Protein AF-A0A7Y8SUP9-F1 (afdb_monomer_lite)

pLDDT: mean 86.5, std 7.79, range [47.94, 93.94]

Sequence (141 aa):
MPFLSRLILLTSAVLCGGFFALSGAGVSWALEPDQYSTATVVFWVFAGGVLGMPFWLPAVFPSRYVAGLELCRRICAGLLLLPTWLFGSIVVHNFGRIVSGGSASPVALVQGSVLTACCLVSLFVLLLPELRRYAPRKTKP

Foldseek 3Di:
DDLVLLVLLVVLLCLQLVVQLVVQLVVCCVPPVVPNDPVSSVVSSVVSNVLSCLRNVLSPDDVVDVPVSLVSLVVSLVSLVVQLVVLVCQQVVQVVCVVVVHDHDPVSNVSSVVSNVSSVVNSCSSCVVVVVVPPPPPPDD

Radius of gyration: 18.28 Å; chains: 1; bounding box: 48×20×72 Å

Secondary structure (DSSP, 8-state):
--HHHHHHHHHHHHHHHHHHHHHHHHHHHHH-GGG--HHHHHHHHHHHHHHTHHHHHHHHS-TT-HHHHHHHHHHHHHHHHHHHHHHHHHHHHHHHHHHTT----HHHHHHHHHHHHHHHHHHHHHHHHHHHHHS------

Structure (mmCIF, N/CA/C/O backbone):
data_AF-A0A7Y8SUP9-F1
#
_entry.id   AF-A0A7Y8SUP9-F1
#
loop_
_atom_site.group_PDB
_atom_site.id
_atom_site.type_symbol
_atom_site.label_atom_id
_atom_site.label_alt_id
_atom_site.label_comp_id
_atom_site.label_asym_id
_atom_site.label_entity_id
_atom_site.label_seq_id
_atom_site.pdbx_PDB_ins_code
_atom_site.Cartn_x
_atom_site.Cartn_y
_atom_site.Cartn_z
_atom_site.occupancy
_atom_site.B_iso_or_equiv
_atom_site.auth_seq_id
_atom_site.auth_comp_id
_atom_site.auth_asym_id
_atom_site.auth_atom_id
_atom_site.pdbx_PDB_model_num
ATOM 1 N N . MET A 1 1 ? -12.114 1.816 17.216 1.00 76.25 1 MET A N 1
ATOM 2 C CA . MET A 1 1 ? -10.797 2.158 16.630 1.00 76.25 1 MET A CA 1
ATOM 3 C C . MET A 1 1 ? -10.630 3.666 16.751 1.00 76.25 1 MET A C 1
ATOM 5 O O . MET A 1 1 ? -11.605 4.347 16.450 1.00 76.25 1 MET A O 1
ATOM 9 N N . PRO A 1 2 ? -9.496 4.190 17.244 1.00 82.75 2 PRO A N 1
ATOM 10 C CA . PRO A 1 2 ? -9.316 5.634 17.392 1.00 82.75 2 PRO A CA 1
ATOM 11 C C . PRO A 1 2 ? -9.281 6.326 16.021 1.00 82.75 2 PRO A C 1
ATOM 13 O O . PRO A 1 2 ? -8.867 5.719 15.030 1.00 82.75 2 PRO A O 1
ATOM 16 N N . PHE A 1 3 ? -9.707 7.592 15.972 1.00 86.94 3 PHE A N 1
ATOM 17 C CA . PHE A 1 3 ? -9.789 8.387 14.738 1.00 86.94 3 PHE A CA 1
ATOM 18 C C . PHE A 1 3 ? -8.452 8.438 13.986 1.00 86.94 3 PHE A C 1
ATOM 20 O O . PHE A 1 3 ? -8.415 8.223 12.778 1.00 86.94 3 PHE A O 1
ATOM 27 N N . LEU A 1 4 ? -7.344 8.589 14.717 1.00 87.62 4 LEU A N 1
ATOM 28 C CA . LEU A 1 4 ? -5.997 8.613 14.147 1.00 87.62 4 LEU A CA 1
ATOM 29 C C . LEU A 1 4 ? -5.654 7.33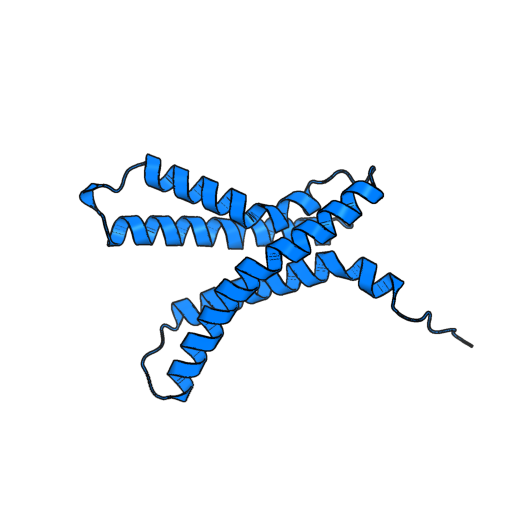4 13.363 1.00 87.62 4 LEU A C 1
ATOM 31 O O . LEU A 1 4 ? -5.114 7.416 12.267 1.00 87.62 4 LEU A O 1
ATOM 35 N N . SER A 1 5 ? -6.012 6.149 13.873 1.00 85.81 5 SER A N 1
ATOM 36 C CA . SER A 1 5 ? -5.775 4.887 13.153 1.00 85.81 5 SER A CA 1
ATOM 37 C C . SER A 1 5 ? -6.577 4.806 11.858 1.00 85.81 5 SER A C 1
ATOM 39 O O . SER A 1 5 ? -6.078 4.279 10.871 1.00 85.81 5 SER A O 1
ATOM 41 N N . ARG A 1 6 ? -7.805 5.337 11.850 1.00 87.81 6 ARG A N 1
ATOM 42 C CA . ARG A 1 6 ? -8.631 5.397 10.638 1.00 87.81 6 ARG A CA 1
ATOM 43 C C . ARG A 1 6 ? -8.017 6.333 9.608 1.00 87.81 6 ARG A C 1
ATOM 45 O O . ARG A 1 6 ? -7.924 5.955 8.449 1.00 87.81 6 ARG A O 1
ATOM 52 N N . LEU A 1 7 ? -7.555 7.504 10.046 1.00 90.94 7 LEU A N 1
ATOM 53 C CA . LEU A 1 7 ? -6.880 8.469 9.184 1.00 90.94 7 LEU A CA 1
ATOM 54 C C . LEU A 1 7 ? -5.628 7.854 8.544 1.00 90.94 7 LEU A C 1
ATOM 56 O O . LEU A 1 7 ? -5.496 7.883 7.329 1.00 90.94 7 LEU A O 1
ATOM 60 N N . ILE A 1 8 ? -4.757 7.225 9.343 1.00 90.12 8 ILE A N 1
ATOM 61 C CA . ILE A 1 8 ? -3.532 6.572 8.849 1.00 90.12 8 ILE A CA 1
ATOM 62 C C . ILE A 1 8 ? -3.860 5.509 7.797 1.00 90.12 8 ILE A C 1
ATOM 64 O O . ILE A 1 8 ? -3.224 5.469 6.745 1.00 90.12 8 ILE A O 1
ATOM 68 N N . LEU A 1 9 ? -4.859 4.665 8.065 1.00 89.12 9 LEU A N 1
ATOM 69 C CA . LEU A 1 9 ? -5.278 3.610 7.146 1.00 89.12 9 LEU A CA 1
ATOM 70 C C . LEU A 1 9 ? -5.870 4.172 5.847 1.00 89.12 9 LEU A C 1
ATOM 72 O O . LEU A 1 9 ? -5.525 3.692 4.775 1.00 89.12 9 LEU A O 1
ATOM 76 N N . LEU A 1 10 ? -6.706 5.211 5.917 1.00 91.19 10 LEU A N 1
ATOM 77 C CA . LEU A 1 10 ? -7.284 5.852 4.731 1.00 91.19 10 LEU A CA 1
ATOM 78 C C . LEU A 1 10 ? -6.219 6.550 3.883 1.00 91.19 10 LEU A C 1
ATOM 80 O O . LEU A 1 10 ? -6.187 6.357 2.671 1.00 91.19 10 LEU A O 1
ATOM 84 N N . THR A 1 11 ? -5.307 7.298 4.505 1.00 90.81 11 THR A N 1
ATOM 85 C CA . THR A 1 11 ? -4.185 7.923 3.794 1.00 90.81 11 THR A CA 1
ATOM 86 C C . THR A 1 11 ? -3.300 6.864 3.142 1.00 90.81 11 THR A C 1
ATOM 88 O O . THR A 1 11 ? -2.937 6.999 1.977 1.00 90.81 11 THR A O 1
ATOM 91 N N . SER A 1 12 ? -3.011 5.767 3.850 1.00 89.31 12 SER A N 1
ATOM 92 C CA . SER A 1 12 ? -2.235 4.649 3.297 1.00 89.31 12 SER A CA 1
ATOM 93 C C . SER A 1 12 ? -2.963 3.967 2.135 1.00 89.31 12 SER A C 1
ATOM 95 O O . SER A 1 12 ? -2.320 3.617 1.150 1.00 89.31 12 SER A O 1
ATOM 97 N N . ALA A 1 13 ? -4.293 3.838 2.201 1.00 90.31 13 ALA A N 1
ATOM 98 C CA . ALA A 1 13 ? -5.111 3.296 1.118 1.00 90.31 13 ALA A CA 1
ATOM 99 C C . ALA A 1 13 ? -5.010 4.149 -0.152 1.00 90.31 13 ALA A C 1
ATOM 101 O O . ALA A 1 13 ? -4.800 3.611 -1.237 1.00 90.31 13 ALA A O 1
ATOM 102 N N . VAL A 1 14 ? -5.128 5.474 -0.011 1.00 91.44 14 VAL A N 1
ATOM 103 C CA . VAL A 1 14 ? -5.036 6.418 -1.134 1.00 91.44 14 VAL A CA 1
ATOM 104 C C . VAL A 1 14 ? -3.636 6.407 -1.734 1.00 91.44 14 VAL A C 1
ATOM 106 O O . VAL A 1 14 ? -3.502 6.322 -2.950 1.00 91.44 14 VAL A O 1
ATOM 109 N N . LEU A 1 15 ? -2.594 6.443 -0.900 1.00 89.50 15 LEU A N 1
ATOM 110 C CA . LEU A 1 15 ? -1.211 6.404 -1.373 1.00 89.50 15 LEU A CA 1
ATOM 111 C C . LEU A 1 15 ? -0.911 5.097 -2.107 1.00 89.50 15 LEU A C 1
ATOM 113 O O . LEU A 1 15 ? -0.382 5.123 -3.211 1.00 89.50 15 LEU A O 1
ATOM 117 N N . CYS A 1 16 ? -1.275 3.957 -1.523 1.00 88.31 16 CYS A N 1
ATOM 118 C CA . CYS A 1 16 ? -0.939 2.649 -2.069 1.00 88.31 16 CYS A CA 1
ATOM 119 C C . CYS A 1 16 ? -1.780 2.304 -3.309 1.00 88.31 16 CYS A C 1
ATOM 121 O O . CYS A 1 16 ? -1.233 1.945 -4.351 1.00 88.31 16 CYS A O 1
ATOM 123 N N . GLY A 1 17 ? -3.101 2.481 -3.225 1.00 89.12 17 GLY A N 1
ATOM 124 C CA . GLY A 1 17 ? -4.018 2.231 -4.336 1.00 89.12 17 GLY A CA 1
ATOM 125 C C . GLY A 1 17 ? -3.857 3.240 -5.472 1.00 89.12 17 GLY A C 1
ATOM 126 O O . GLY A 1 17 ? -3.816 2.850 -6.636 1.00 89.12 17 GLY A O 1
ATOM 127 N N . GLY A 1 18 ? -3.701 4.526 -5.146 1.00 89.38 18 GLY A N 1
ATOM 128 C CA . GLY A 1 18 ? -3.476 5.583 -6.130 1.00 89.38 18 GLY A CA 1
ATOM 129 C C . GLY A 1 18 ? -2.144 5.425 -6.854 1.00 89.38 18 GLY A C 1
ATOM 130 O O . GLY A 1 18 ? -2.099 5.542 -8.075 1.00 89.38 18 GLY A O 1
ATOM 131 N N . PHE A 1 19 ? -1.074 5.082 -6.131 1.00 89.19 19 PHE A N 1
ATOM 132 C CA . PHE A 1 19 ? 0.212 4.788 -6.755 1.00 89.19 19 PHE A CA 1
ATOM 133 C C . PHE A 1 19 ? 0.117 3.598 -7.709 1.00 89.19 19 PHE A C 1
ATOM 135 O O . PHE A 1 19 ? 0.532 3.708 -8.857 1.00 89.19 19 PHE A O 1
ATOM 142 N N . PHE A 1 20 ? -0.481 2.489 -7.269 1.00 89.06 20 PHE A N 1
ATOM 143 C CA . PHE A 1 20 ? -0.662 1.314 -8.118 1.00 89.06 20 PHE A CA 1
ATOM 144 C C . PHE A 1 20 ? -1.462 1.635 -9.386 1.00 89.06 20 PHE A C 1
ATOM 146 O O . PHE A 1 20 ? -1.061 1.240 -10.479 1.00 89.06 20 PHE A O 1
ATOM 153 N N . ALA A 1 21 ? -2.547 2.403 -9.254 1.00 91.44 21 ALA A N 1
ATOM 154 C CA . ALA A 1 21 ? -3.358 2.829 -10.387 1.00 91.44 21 ALA A CA 1
ATOM 155 C C . ALA A 1 21 ? -2.565 3.704 -11.373 1.00 91.44 21 ALA A C 1
ATOM 157 O O . ALA A 1 21 ? -2.598 3.462 -12.578 1.00 91.44 21 ALA A O 1
ATOM 158 N N . LEU A 1 22 ? -1.822 4.696 -10.869 1.00 89.50 22 LEU A N 1
ATOM 159 C CA . LEU A 1 22 ? -1.008 5.592 -11.695 1.00 89.50 22 LEU A CA 1
ATOM 160 C C . LEU A 1 22 ? 0.137 4.851 -12.388 1.00 89.50 22 LEU A C 1
ATOM 162 O O . LEU A 1 22 ? 0.380 5.074 -13.571 1.00 89.50 22 LEU A O 1
ATOM 166 N N . SER A 1 23 ? 0.826 3.957 -11.677 1.00 86.94 23 SER A N 1
ATOM 167 C CA . SER A 1 23 ? 1.898 3.145 -12.252 1.00 86.94 23 SER A CA 1
ATOM 168 C C . SER A 1 23 ? 1.368 2.181 -13.305 1.00 86.94 23 SER A C 1
ATOM 170 O O . SER A 1 23 ? 1.948 2.101 -14.381 1.00 86.94 23 SER A O 1
ATOM 172 N N . GLY A 1 24 ? 0.258 1.491 -13.034 1.00 87.00 24 GLY A N 1
ATOM 173 C CA . GLY A 1 24 ? -0.368 0.594 -14.002 1.00 87.00 24 GLY A CA 1
ATOM 174 C C . GLY A 1 24 ? -0.815 1.333 -15.262 1.00 87.00 24 GLY A C 1
ATOM 175 O O . GLY A 1 24 ? -0.458 0.930 -16.367 1.00 87.00 24 GLY A O 1
ATOM 176 N N . ALA A 1 25 ? -1.500 2.470 -15.105 1.00 88.31 25 ALA A N 1
ATOM 177 C CA . ALA A 1 25 ? -1.913 3.303 -16.231 1.00 88.31 25 ALA A CA 1
ATOM 178 C C . ALA A 1 25 ? -0.707 3.839 -17.020 1.00 88.31 25 ALA A C 1
ATOM 180 O O . ALA A 1 25 ? -0.696 3.760 -18.246 1.00 88.31 25 ALA A O 1
ATOM 181 N N . GLY A 1 26 ? 0.334 4.318 -16.334 1.00 87.25 26 GLY A N 1
ATOM 182 C CA . GLY A 1 26 ? 1.562 4.791 -16.973 1.00 87.25 26 GLY A CA 1
ATOM 183 C C . GLY A 1 26 ? 2.297 3.693 -17.745 1.00 87.25 26 GLY A C 1
ATOM 184 O O . GLY A 1 26 ? 2.788 3.943 -18.843 1.00 87.25 26 GLY A O 1
ATOM 185 N N . VAL A 1 27 ? 2.330 2.466 -17.215 1.00 86.81 27 VAL A N 1
ATOM 186 C CA . VAL A 1 27 ? 2.919 1.307 -17.902 1.00 86.81 27 VAL A CA 1
ATOM 187 C C . VAL A 1 27 ? 2.097 0.919 -19.127 1.00 86.81 27 VAL A C 1
ATOM 189 O O . VAL A 1 27 ? 2.676 0.729 -20.192 1.00 86.81 27 VAL A O 1
ATOM 192 N N . SER A 1 28 ? 0.767 0.852 -19.017 1.00 88.06 28 SER A N 1
ATOM 193 C CA . SER A 1 28 ? -0.099 0.586 -20.173 1.00 88.06 28 SER A CA 1
ATOM 194 C C . SER A 1 28 ? 0.063 1.646 -21.261 1.00 88.06 28 SER A C 1
ATOM 196 O O . SER A 1 28 ? 0.127 1.306 -22.434 1.00 88.06 28 SER A O 1
ATOM 198 N N . TRP A 1 29 ? 0.193 2.921 -20.884 1.00 87.81 29 TRP A N 1
ATOM 199 C CA . TRP A 1 29 ? 0.460 3.995 -21.839 1.00 87.81 29 TRP A CA 1
ATOM 200 C C . TRP A 1 29 ? 1.822 3.841 -22.532 1.00 87.81 29 TRP A C 1
ATOM 202 O O . TRP A 1 29 ? 1.930 4.077 -23.731 1.00 87.81 29 TRP A O 1
ATOM 212 N N . ALA A 1 30 ? 2.857 3.427 -21.795 1.00 86.19 30 ALA A N 1
ATOM 213 C CA . ALA A 1 30 ? 4.205 3.270 -22.334 1.00 86.19 30 ALA A CA 1
ATOM 214 C C . ALA A 1 30 ? 4.368 2.032 -23.234 1.00 86.19 30 ALA A C 1
ATOM 216 O O . ALA A 1 30 ? 5.146 2.074 -24.184 1.00 86.19 30 ALA A O 1
ATOM 217 N N . LEU A 1 31 ? 3.680 0.929 -22.920 1.00 86.38 31 LEU A N 1
ATOM 218 C CA . LEU A 1 31 ? 3.792 -0.332 -23.660 1.00 86.38 31 LEU A CA 1
ATOM 219 C C . LEU A 1 31 ? 2.811 -0.427 -24.833 1.00 86.38 31 LEU A C 1
ATOM 221 O O . LEU A 1 31 ? 3.149 -1.021 -25.853 1.00 86.38 31 LEU A O 1
ATOM 225 N N . GLU A 1 32 ? 1.614 0.146 -24.700 1.00 85.88 32 GLU A N 1
ATOM 226 C CA . GLU A 1 32 ? 0.519 0.002 -25.667 1.00 85.88 32 GLU A CA 1
ATOM 227 C C . GLU A 1 32 ? -0.173 1.358 -25.923 1.00 85.88 32 GLU A C 1
ATOM 229 O O . GLU A 1 32 ? -1.367 1.517 -25.647 1.00 85.88 32 GLU A O 1
ATOM 234 N N . PRO A 1 33 ? 0.548 2.366 -26.453 1.00 78.94 33 PRO A N 1
ATOM 235 C CA . PRO A 1 33 ? 0.026 3.728 -26.591 1.00 78.94 33 PRO A CA 1
ATOM 236 C C . PRO A 1 33 ? -1.224 3.804 -27.480 1.00 78.94 33 PRO A C 1
ATOM 238 O O . PRO A 1 33 ? -2.143 4.559 -27.171 1.00 78.94 33 PRO A O 1
ATOM 241 N N . ASP A 1 34 ? -1.302 2.978 -28.527 1.00 83.12 34 ASP A N 1
ATOM 242 C CA . ASP A 1 34 ? -2.427 2.962 -29.473 1.00 83.12 34 ASP A CA 1
ATOM 243 C C . ASP A 1 34 ? -3.703 2.326 -28.892 1.00 83.12 34 ASP A C 1
ATOM 245 O O . ASP A 1 34 ? -4.805 2.570 -29.383 1.00 83.12 34 ASP A O 1
ATOM 249 N N . GLN A 1 35 ? -3.572 1.513 -27.837 1.00 79.06 35 GLN A N 1
ATOM 250 C CA . GLN A 1 35 ? -4.694 0.866 -27.142 1.00 79.06 35 GLN A CA 1
ATOM 251 C C . GLN A 1 35 ? -5.043 1.561 -25.819 1.00 79.06 35 GLN A C 1
ATOM 253 O O . GLN A 1 35 ? -6.009 1.187 -25.143 1.00 79.06 35 GLN A O 1
ATOM 258 N N . TYR A 1 36 ? -4.278 2.587 -25.438 1.00 85.12 36 TYR A N 1
ATOM 259 C CA . TYR A 1 36 ? -4.516 3.338 -24.219 1.00 85.12 36 TYR A CA 1
ATOM 260 C C . TYR A 1 36 ? -5.833 4.109 -24.318 1.00 85.12 36 TYR A C 1
ATOM 262 O O . TYR A 1 36 ? -5.971 5.088 -25.050 1.00 85.12 36 TYR A O 1
ATOM 270 N N . SER A 1 37 ? -6.823 3.663 -23.549 1.00 88.81 37 SER A N 1
ATOM 271 C CA . SER A 1 37 ? -8.175 4.213 -23.563 1.00 88.81 37 SER A CA 1
ATOM 272 C C . SER A 1 37 ? -8.626 4.614 -22.161 1.00 88.81 37 SER A C 1
ATOM 274 O O . SER A 1 37 ? -8.040 4.225 -21.146 1.00 88.81 37 SER A O 1
ATOM 276 N N . THR A 1 38 ? -9.731 5.357 -22.077 1.00 89.62 38 THR A N 1
ATOM 277 C CA . THR A 1 38 ? -10.379 5.668 -20.794 1.00 89.62 38 THR A CA 1
ATOM 278 C C . THR A 1 38 ? -10.727 4.399 -20.007 1.00 89.62 38 THR A C 1
ATOM 280 O O . THR A 1 38 ? -10.657 4.408 -18.780 1.00 89.62 38 THR A O 1
ATOM 283 N N . ALA A 1 39 ? -11.034 3.287 -20.688 1.00 89.75 39 ALA A N 1
ATOM 284 C CA . ALA A 1 39 ? -11.310 2.006 -20.041 1.00 89.75 39 ALA A CA 1
ATOM 285 C C . ALA A 1 39 ? -10.083 1.458 -19.291 1.00 89.75 39 ALA A C 1
ATOM 287 O O . ALA A 1 39 ? -10.228 0.961 -18.176 1.00 89.75 39 ALA A O 1
ATOM 288 N N . THR A 1 40 ? -8.877 1.622 -19.842 1.00 88.88 40 THR A N 1
ATOM 289 C CA . THR A 1 40 ? -7.611 1.235 -19.199 1.00 88.88 40 THR A CA 1
ATOM 290 C C . THR A 1 40 ? -7.377 2.025 -17.911 1.00 88.88 40 THR A C 1
ATOM 292 O O . THR A 1 40 ? -7.021 1.454 -16.881 1.00 88.88 40 THR A O 1
ATOM 295 N N . VAL A 1 41 ? -7.646 3.335 -17.928 1.00 89.12 41 VAL A N 1
ATOM 296 C CA . VAL A 1 41 ? -7.545 4.187 -16.729 1.00 89.12 41 VAL A CA 1
ATOM 297 C C . VAL A 1 41 ? -8.534 3.737 -15.658 1.00 89.12 41 VAL A C 1
ATOM 299 O O . VAL A 1 41 ? -8.157 3.550 -14.503 1.00 89.12 41 VAL A O 1
ATOM 302 N N . VAL A 1 42 ? -9.795 3.524 -16.042 1.00 92.94 42 VAL A N 1
ATOM 303 C CA . VAL A 1 42 ? -10.846 3.065 -15.125 1.00 92.94 42 VAL A CA 1
ATOM 304 C C . VAL A 1 42 ? -10.483 1.707 -14.522 1.00 92.94 42 VAL A C 1
ATOM 306 O O . VAL A 1 42 ? -10.588 1.539 -13.308 1.00 92.94 42 VAL A O 1
ATOM 309 N N . PHE A 1 43 ? -9.985 0.769 -15.332 1.00 93.94 43 PHE A N 1
ATOM 310 C CA . PHE A 1 43 ? -9.508 -0.532 -14.868 1.00 93.94 43 PHE A CA 1
ATOM 311 C C . PHE A 1 43 ? -8.439 -0.392 -13.778 1.00 93.94 43 PHE A C 1
ATOM 313 O O . PHE A 1 43 ? -8.579 -0.981 -12.706 1.00 93.94 43 PHE A O 1
ATOM 320 N N . TRP A 1 44 ? -7.412 0.431 -14.003 1.00 93.19 44 TRP A N 1
ATOM 321 C CA . TRP A 1 44 ? -6.337 0.620 -13.029 1.00 93.19 44 TRP A CA 1
ATOM 322 C C . TRP A 1 44 ? -6.794 1.337 -11.756 1.00 93.19 44 TRP A C 1
ATOM 324 O O . TRP A 1 44 ? -6.336 0.983 -10.670 1.00 93.19 44 TRP A O 1
ATOM 334 N N . VAL A 1 45 ? -7.742 2.275 -11.851 1.00 91.50 45 VAL A N 1
ATOM 335 C CA . VAL A 1 45 ? -8.379 2.896 -10.675 1.00 91.50 45 VAL A CA 1
ATOM 336 C C . VAL A 1 45 ? -9.135 1.852 -9.849 1.00 91.50 45 VAL A C 1
ATOM 338 O O . VAL A 1 45 ? -8.966 1.802 -8.629 1.00 91.50 45 VAL A O 1
ATOM 341 N N . PHE A 1 46 ? -9.917 0.978 -10.491 1.00 93.56 46 PHE A N 1
ATOM 342 C CA . PHE A 1 46 ? -10.595 -0.122 -9.800 1.00 93.56 46 PHE A CA 1
ATOM 343 C C . PHE A 1 46 ? -9.597 -1.092 -9.170 1.00 93.56 46 PHE A C 1
ATOM 345 O O . PHE A 1 46 ? -9.725 -1.413 -7.989 1.00 93.56 46 PHE A O 1
ATOM 352 N N . ALA A 1 47 ? -8.575 -1.513 -9.913 1.00 91.81 47 ALA A N 1
ATOM 353 C CA . ALA A 1 47 ? -7.539 -2.407 -9.411 1.00 91.81 47 ALA A CA 1
ATOM 354 C C . ALA A 1 47 ? -6.797 -1.797 -8.208 1.00 91.81 47 ALA A C 1
ATOM 356 O O . ALA A 1 47 ? -6.575 -2.483 -7.211 1.00 91.81 47 ALA A O 1
ATOM 357 N N . GLY A 1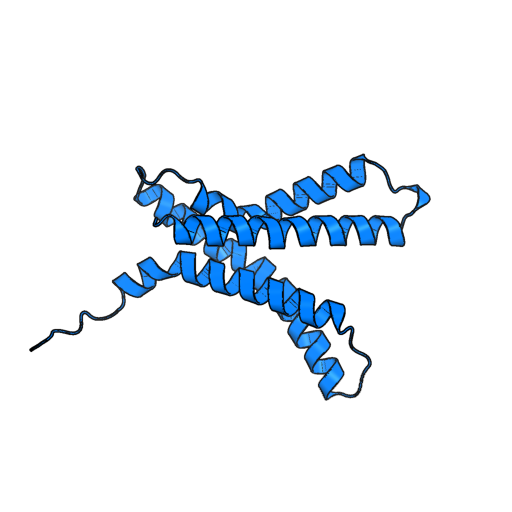 48 ? -6.503 -0.492 -8.244 1.00 90.19 48 GLY A N 1
ATOM 358 C CA . GLY A 1 48 ? -5.951 0.255 -7.114 1.00 90.19 48 GLY A CA 1
ATOM 359 C C . GLY A 1 48 ? -6.890 0.297 -5.906 1.00 90.19 48 GLY A C 1
ATOM 360 O O . GLY A 1 48 ? -6.448 0.102 -4.775 1.00 90.19 48 GLY A O 1
ATOM 361 N N . GLY A 1 49 ? -8.195 0.475 -6.125 1.00 89.25 49 GLY A N 1
ATOM 362 C CA . GLY A 1 49 ? -9.211 0.408 -5.071 1.00 89.25 49 GLY A CA 1
ATOM 363 C C . GLY A 1 49 ? -9.309 -0.972 -4.409 1.00 89.25 49 GLY A C 1
ATOM 364 O O . GLY A 1 49 ? -9.414 -1.056 -3.180 1.00 89.25 49 GLY A O 1
ATOM 365 N N . VAL A 1 50 ? -9.216 -2.045 -5.206 1.00 89.81 50 VAL A N 1
ATOM 366 C CA . VAL A 1 50 ? -9.184 -3.436 -4.720 1.00 89.81 50 VAL A CA 1
ATOM 367 C C . VAL A 1 50 ? -7.894 -3.711 -3.952 1.00 89.81 50 VAL A C 1
ATOM 369 O O . VAL A 1 50 ? -7.948 -4.228 -2.839 1.00 89.81 50 VAL A O 1
ATOM 372 N N . LEU A 1 51 ? -6.737 -3.309 -4.480 1.00 86.56 51 LEU A N 1
ATOM 373 C CA . LEU A 1 51 ? -5.458 -3.450 -3.780 1.00 86.56 51 LEU A CA 1
ATOM 374 C C . LEU A 1 51 ? -5.434 -2.645 -2.471 1.00 86.56 51 LEU A C 1
ATOM 376 O O . LEU A 1 51 ? -4.856 -3.079 -1.478 1.00 86.56 51 LEU A O 1
ATOM 380 N N . GLY A 1 52 ? -6.099 -1.489 -2.456 1.00 87.44 52 GLY A N 1
ATOM 381 C CA . GLY A 1 52 ? -6.279 -0.637 -1.285 1.00 87.44 52 GLY A CA 1
ATOM 382 C C . GLY A 1 52 ? -7.274 -1.182 -0.250 1.00 87.44 52 GLY A C 1
ATOM 383 O O . GLY A 1 52 ? -7.297 -0.690 0.880 1.00 87.44 52 GLY A O 1
ATOM 384 N N . MET A 1 53 ? -8.085 -2.191 -0.591 1.00 91.12 53 MET A N 1
ATOM 385 C CA . MET A 1 53 ? -9.129 -2.771 0.272 1.00 91.12 53 MET A CA 1
ATOM 386 C C . MET A 1 53 ? -8.647 -3.130 1.682 1.00 91.12 53 MET A C 1
ATOM 388 O O . MET A 1 53 ? -9.301 -2.716 2.642 1.00 91.12 53 MET A O 1
ATOM 392 N N . PRO A 1 54 ? -7.492 -3.794 1.865 1.00 87.88 54 PRO A N 1
ATOM 393 C CA . PRO A 1 54 ? -7.000 -4.142 3.195 1.00 87.88 54 PRO A CA 1
ATOM 394 C C . PRO A 1 54 ? -6.736 -2.931 4.106 1.00 87.88 54 PRO A C 1
ATOM 396 O O . PRO A 1 54 ? -6.678 -3.068 5.327 1.00 87.88 54 PRO A O 1
ATOM 399 N N . PHE A 1 55 ? -6.585 -1.737 3.531 1.00 87.25 55 PHE A N 1
ATOM 400 C CA . PHE A 1 55 ? -6.361 -0.500 4.267 1.00 87.25 55 PHE A CA 1
ATOM 401 C C . PHE A 1 55 ? -7.682 0.195 4.622 1.00 87.25 55 PHE A C 1
ATOM 403 O O . PHE A 1 55 ? -7.937 0.484 5.792 1.00 87.25 55 PHE A O 1
ATOM 410 N N . TRP A 1 56 ? -8.550 0.464 3.639 1.00 89.44 56 TRP A N 1
ATOM 411 C CA . TRP A 1 56 ? -9.741 1.292 3.875 1.00 89.44 56 TRP A CA 1
ATOM 412 C C . TRP A 1 56 ? -10.890 0.531 4.540 1.00 89.44 56 TRP A C 1
ATOM 414 O O . TRP A 1 56 ? -11.622 1.115 5.341 1.00 89.44 56 TRP A O 1
ATOM 424 N N . LEU A 1 57 ? -11.027 -0.772 4.292 1.00 89.25 57 LEU A N 1
ATOM 425 C CA . LEU A 1 57 ? -12.119 -1.583 4.834 1.00 89.25 57 LEU A CA 1
ATOM 426 C C . LEU A 1 57 ? -12.147 -1.629 6.375 1.00 89.25 57 LEU A C 1
ATOM 428 O O . LEU A 1 57 ? -13.200 -1.341 6.950 1.00 89.25 57 LEU A O 1
ATOM 432 N N . PRO A 1 58 ? -11.026 -1.869 7.089 1.00 86.25 58 PRO A N 1
ATOM 433 C CA . PRO A 1 58 ? -11.007 -1.779 8.550 1.00 86.25 58 P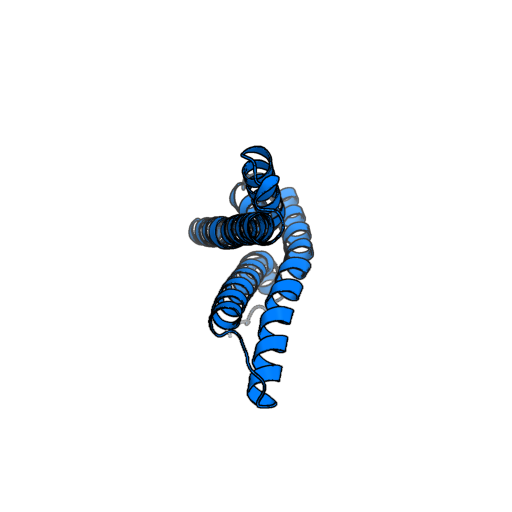RO A CA 1
ATOM 434 C C . PRO A 1 58 ? -11.179 -0.341 9.068 1.00 86.25 58 PRO A C 1
ATOM 436 O O . PRO A 1 58 ? -11.608 -0.151 10.209 1.00 86.25 58 PRO A O 1
ATOM 439 N N . ALA A 1 59 ? -10.881 0.679 8.255 1.00 87.19 59 ALA A N 1
ATOM 440 C CA . ALA A 1 59 ? -11.068 2.078 8.634 1.00 87.19 59 ALA A CA 1
ATOM 441 C C . ALA A 1 59 ? -12.550 2.494 8.627 1.00 87.19 59 ALA A C 1
ATOM 443 O O . ALA A 1 59 ? -12.990 3.199 9.542 1.00 87.19 59 ALA A O 1
ATOM 444 N N . VAL A 1 60 ? -13.324 2.026 7.641 1.00 89.75 60 VAL A N 1
ATOM 445 C CA . VAL A 1 60 ? -14.761 2.329 7.505 1.00 89.75 60 VAL A CA 1
ATOM 446 C C . VAL A 1 60 ? -15.659 1.389 8.311 1.00 89.75 60 VAL A C 1
ATOM 448 O O . VAL A 1 60 ? -16.812 1.727 8.581 1.00 89.75 60 VAL A O 1
ATOM 451 N N . PHE A 1 61 ? -15.147 0.230 8.742 1.00 88.12 61 PHE A N 1
ATOM 452 C CA . PHE A 1 61 ? -15.959 -0.774 9.426 1.00 88.12 61 PHE A CA 1
ATOM 453 C C . PHE A 1 61 ? -16.595 -0.228 10.730 1.00 88.12 61 PHE A C 1
ATOM 455 O O . PHE A 1 61 ? -15.911 0.414 11.547 1.00 88.12 61 PHE A O 1
ATOM 462 N N . PRO A 1 62 ? -17.901 -0.475 10.963 1.00 83.56 62 PRO A N 1
ATOM 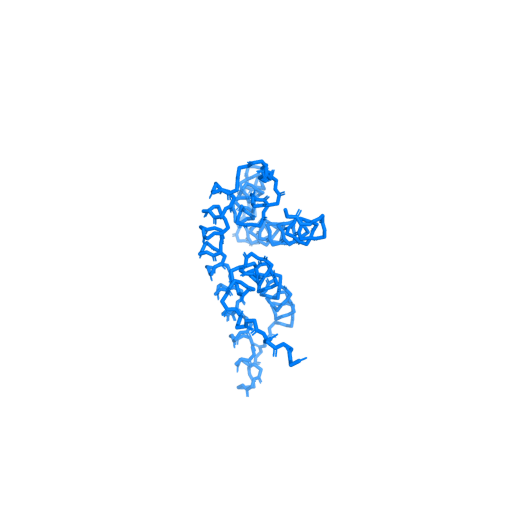463 C CA . PRO A 1 62 ? -18.605 0.043 12.129 1.00 83.56 62 PRO A CA 1
ATOM 464 C C . PRO A 1 62 ? -18.047 -0.525 13.439 1.00 83.56 62 PRO A C 1
ATOM 466 O O . PRO A 1 62 ? -17.997 -1.737 13.640 1.00 83.56 62 PRO A O 1
ATOM 469 N N . SER A 1 63 ? -17.706 0.352 14.389 1.00 79.06 63 SER A N 1
ATOM 470 C CA . SER A 1 63 ? -17.127 -0.038 15.686 1.00 79.06 63 SER A CA 1
ATOM 471 C C . SER A 1 63 ? -18.091 -0.782 16.611 1.00 79.06 63 SER A C 1
ATOM 473 O O . SER A 1 63 ? -17.642 -1.389 17.578 1.00 79.06 63 SER A O 1
ATOM 475 N N . ARG A 1 64 ? -19.396 -0.743 16.316 1.00 84.19 64 ARG A N 1
ATOM 476 C CA . ARG A 1 64 ? -20.444 -1.476 17.044 1.00 84.19 64 ARG A CA 1
ATOM 477 C C . ARG A 1 64 ? -20.294 -3.000 16.949 1.00 84.19 64 ARG A C 1
ATOM 479 O O . ARG A 1 64 ? -20.719 -3.700 17.857 1.00 84.19 64 ARG A O 1
ATOM 486 N N . TYR A 1 65 ? -19.657 -3.516 15.895 1.00 85.94 65 TYR A N 1
ATOM 487 C CA . TYR A 1 65 ? -19.457 -4.955 15.698 1.00 85.94 65 TYR A CA 1
ATOM 488 C C . TYR A 1 65 ? -18.021 -5.359 16.037 1.00 85.94 65 TYR A C 1
ATOM 490 O O . TYR A 1 65 ? -17.160 -5.434 15.162 1.00 85.94 65 TYR A O 1
ATOM 498 N N . VAL A 1 66 ? -17.758 -5.626 17.318 1.00 83.75 66 VAL A N 1
ATOM 499 C CA . VAL A 1 66 ? -16.402 -5.908 17.824 1.00 83.75 66 VAL A CA 1
ATOM 500 C C . VAL A 1 66 ? -15.799 -7.168 17.189 1.00 83.75 66 VAL A C 1
ATOM 502 O O . VAL A 1 66 ? -14.692 -7.105 16.662 1.00 83.75 66 VAL A O 1
ATOM 505 N N . ALA A 1 67 ? -16.541 -8.282 17.161 1.00 84.62 67 ALA A N 1
ATOM 506 C CA . ALA A 1 67 ? -16.066 -9.544 16.583 1.00 84.62 67 ALA A CA 1
ATOM 507 C C . ALA A 1 67 ? -15.838 -9.451 15.062 1.00 84.62 67 ALA A C 1
ATOM 509 O O . ALA A 1 67 ? -14.824 -9.922 14.550 1.00 84.62 67 ALA A O 1
ATOM 510 N N . GLY A 1 68 ? -16.746 -8.780 14.343 1.00 86.12 68 GLY A N 1
ATOM 511 C CA . GLY A 1 68 ? -16.611 -8.555 12.901 1.00 86.12 68 GLY A CA 1
ATOM 512 C C . GLY A 1 68 ? -15.412 -7.671 12.556 1.00 86.12 68 GLY A C 1
ATOM 513 O O . GLY A 1 68 ? -14.674 -7.966 11.620 1.00 86.12 68 GLY A O 1
ATOM 514 N N . LEU A 1 69 ? -15.164 -6.627 13.354 1.00 86.12 69 LEU A N 1
ATOM 515 C CA . LEU A 1 69 ? -13.991 -5.769 13.199 1.00 86.12 69 LEU A CA 1
ATOM 516 C C . LEU A 1 69 ? -12.690 -6.546 13.442 1.00 86.12 69 LEU A C 1
ATOM 518 O O . LEU A 1 69 ? -11.707 -6.323 12.743 1.00 86.12 69 LEU A O 1
ATOM 522 N N . GLU A 1 70 ? -12.667 -7.451 14.418 1.00 86.56 70 GLU A N 1
ATOM 523 C CA . GLU A 1 70 ? -11.492 -8.270 14.723 1.00 86.56 70 GLU A CA 1
ATOM 524 C C . GLU A 1 70 ? -11.159 -9.241 13.584 1.00 86.56 70 GLU A C 1
ATOM 526 O O . GLU A 1 70 ? -10.019 -9.270 13.116 1.00 86.56 70 GLU A O 1
ATOM 531 N N . LEU A 1 71 ? -12.164 -9.946 13.056 1.00 89.06 71 LEU A N 1
ATOM 532 C CA . LEU A 1 71 ? -12.000 -10.807 11.885 1.00 89.06 71 LEU A CA 1
ATOM 533 C C . LEU A 1 71 ? -11.545 -10.008 10.655 1.00 89.06 71 LEU A C 1
ATOM 535 O O . LEU A 1 71 ? -10.581 -10.390 9.993 1.00 89.06 71 LEU A O 1
ATOM 539 N N . CYS A 1 72 ? -12.186 -8.864 10.395 1.00 89.50 72 CYS A N 1
ATOM 540 C CA . CYS A 1 72 ? -11.826 -7.958 9.306 1.00 89.50 72 CYS A CA 1
ATOM 541 C C . CYS A 1 72 ? -10.349 -7.552 9.381 1.00 89.50 72 CYS A C 1
ATOM 543 O O . CYS A 1 72 ? -9.628 -7.660 8.393 1.00 89.50 72 CYS A O 1
ATOM 545 N N . ARG A 1 73 ? -9.857 -7.169 10.565 1.00 88.88 73 ARG A N 1
ATOM 546 C CA . ARG A 1 73 ? -8.451 -6.787 10.755 1.00 88.88 73 ARG A CA 1
ATOM 547 C C . ARG A 1 73 ? -7.483 -7.927 10.483 1.00 88.88 73 ARG A C 1
ATOM 549 O O . ARG A 1 73 ? -6.438 -7.668 9.901 1.00 88.88 73 ARG A O 1
ATOM 556 N N . ARG A 1 74 ? -7.809 -9.159 10.883 1.00 87.75 74 ARG A N 1
ATOM 557 C CA . ARG A 1 74 ? -6.953 -10.333 10.642 1.00 87.75 74 ARG A CA 1
ATOM 558 C C . ARG A 1 74 ? -6.874 -10.675 9.160 1.00 87.75 74 ARG A C 1
ATOM 560 O O . ARG A 1 74 ? -5.777 -10.858 8.644 1.00 87.75 74 ARG A O 1
ATOM 567 N N . ILE A 1 75 ? -8.018 -10.682 8.475 1.00 91.50 75 ILE A N 1
ATOM 568 C CA . ILE A 1 75 ? -8.075 -10.904 7.025 1.00 91.50 75 ILE A CA 1
ATOM 569 C C . ILE A 1 75 ? -7.297 -9.801 6.302 1.00 91.50 75 ILE A C 1
ATOM 571 O O . ILE A 1 75 ? -6.430 -10.097 5.487 1.00 91.50 75 ILE A O 1
ATOM 575 N N . CYS A 1 76 ? -7.534 -8.533 6.649 1.00 91.50 76 CYS A N 1
ATOM 576 C CA . CYS A 1 76 ? -6.833 -7.401 6.046 1.00 91.50 76 CYS A CA 1
ATOM 577 C C . CYS A 1 76 ? -5.326 -7.422 6.336 1.00 91.50 76 CYS A C 1
ATOM 579 O O . CYS A 1 76 ? -4.535 -7.130 5.447 1.00 91.50 76 CYS A O 1
ATOM 581 N N . ALA A 1 77 ? -4.908 -7.812 7.542 1.00 90.38 77 ALA A N 1
ATOM 582 C CA . ALA A 1 77 ? -3.496 -7.990 7.862 1.00 90.38 77 ALA A CA 1
ATOM 583 C C . ALA A 1 77 ? -2.863 -9.098 7.007 1.00 90.38 77 ALA A C 1
ATOM 585 O O . ALA A 1 77 ? -1.784 -8.893 6.463 1.00 90.38 77 ALA A O 1
ATOM 586 N N . GLY A 1 78 ? -3.546 -10.233 6.824 1.00 89.38 78 GLY A N 1
ATOM 587 C CA . GLY A 1 78 ? -3.089 -11.296 5.927 1.00 89.38 78 GLY A CA 1
ATOM 588 C C . GLY A 1 78 ? -2.967 -10.820 4.477 1.00 89.38 78 GLY A C 1
ATOM 589 O O . GLY A 1 78 ? -1.932 -11.017 3.847 1.00 89.38 78 GLY A O 1
ATOM 590 N N . LEU A 1 79 ? -3.985 -10.119 3.972 1.00 90.00 79 LEU A N 1
ATOM 591 C CA . LEU A 1 79 ? -3.982 -9.560 2.618 1.00 90.00 79 LEU A CA 1
ATOM 592 C C . LEU A 1 79 ? -2.879 -8.515 2.411 1.00 90.00 79 LEU A C 1
ATOM 594 O O . LEU A 1 79 ? -2.315 -8.463 1.325 1.00 90.00 79 LEU A O 1
ATOM 598 N N . LEU A 1 80 ? -2.534 -7.723 3.435 1.00 90.44 80 LEU A N 1
ATOM 599 C CA . LEU A 1 80 ? -1.453 -6.728 3.385 1.00 90.44 80 LEU A CA 1
ATOM 600 C C . LEU A 1 80 ? -0.058 -7.334 3.242 1.00 90.44 80 LEU A C 1
ATOM 602 O O . LEU A 1 80 ? 0.853 -6.636 2.794 1.00 90.44 80 LEU A O 1
ATOM 606 N N . LEU A 1 81 ? 0.136 -8.606 3.590 1.00 89.88 81 LEU A N 1
ATOM 607 C CA . LEU A 1 81 ? 1.438 -9.255 3.431 1.00 89.88 81 LEU A CA 1
ATOM 608 C C . LEU A 1 81 ? 1.862 -9.311 1.963 1.00 89.88 81 LEU A C 1
ATOM 610 O O . LEU A 1 81 ? 3.039 -9.124 1.669 1.00 89.88 81 LEU A O 1
ATOM 614 N N . LEU A 1 82 ? 0.911 -9.489 1.044 1.00 88.69 82 LEU A N 1
ATOM 615 C CA . LEU A 1 82 ? 1.184 -9.554 -0.389 1.00 88.69 82 LEU A CA 1
ATOM 616 C C . LEU A 1 82 ? 1.731 -8.231 -0.964 1.00 88.69 82 LEU A C 1
ATOM 618 O O . LEU A 1 82 ? 2.830 -8.258 -1.516 1.00 88.69 82 LEU A O 1
ATOM 622 N N . PRO A 1 83 ? 1.066 -7.065 -0.815 1.00 85.56 83 PRO A N 1
ATOM 623 C CA . PRO A 1 83 ? 1.631 -5.794 -1.258 1.00 85.56 83 PRO A CA 1
ATOM 624 C C . PRO A 1 83 ? 2.903 -5.429 -0.484 1.00 85.56 83 PRO A C 1
ATOM 626 O O . PRO A 1 83 ? 3.838 -4.904 -1.080 1.00 85.56 83 PRO A O 1
ATOM 629 N N . THR A 1 84 ? 3.002 -5.767 0.810 1.00 90.88 84 THR A N 1
ATOM 630 C CA . THR A 1 84 ? 4.243 -5.556 1.581 1.00 90.88 84 THR A CA 1
ATOM 631 C C . THR A 1 84 ? 5.412 -6.318 0.966 1.00 90.88 84 THR A C 1
ATOM 633 O O . THR A 1 84 ? 6.495 -5.762 0.802 1.00 90.88 84 THR A O 1
ATOM 636 N N . TRP A 1 85 ? 5.196 -7.584 0.607 1.00 91.38 85 TRP A N 1
ATOM 637 C CA . TRP A 1 85 ? 6.206 -8.414 -0.037 1.00 91.38 85 TRP A CA 1
ATOM 638 C C . TRP A 1 85 ? 6.555 -7.893 -1.433 1.00 91.38 85 TRP A C 1
ATOM 640 O O . TRP A 1 85 ? 7.734 -7.761 -1.754 1.00 91.38 85 TRP A O 1
ATOM 650 N N . LEU A 1 86 ? 5.550 -7.511 -2.229 1.00 88.50 86 LEU A N 1
ATOM 651 C CA . LEU A 1 86 ? 5.739 -6.931 -3.558 1.00 88.50 86 LEU A CA 1
ATOM 652 C C . LEU A 1 86 ? 6.632 -5.679 -3.499 1.00 88.50 86 LEU A C 1
ATOM 654 O O . LEU A 1 86 ? 7.685 -5.645 -4.134 1.00 88.50 86 LEU A O 1
ATOM 658 N N . PHE A 1 87 ? 6.256 -4.668 -2.710 1.00 89.44 87 PHE A N 1
ATOM 659 C CA . PHE A 1 87 ? 7.031 -3.427 -2.602 1.00 89.44 87 PHE A CA 1
ATOM 660 C C . PHE A 1 87 ? 8.380 -3.644 -1.915 1.00 89.44 87 PHE A C 1
ATOM 662 O O . PHE A 1 87 ? 9.385 -3.078 -2.348 1.00 89.44 87 PHE A O 1
ATOM 669 N N . GLY A 1 88 ? 8.434 -4.522 -0.910 1.00 89.88 88 GLY A N 1
ATOM 670 C CA . GLY A 1 88 ? 9.678 -4.898 -0.247 1.00 89.88 88 GLY A CA 1
ATOM 671 C C . GLY A 1 88 ? 10.671 -5.533 -1.219 1.00 89.88 88 GLY A C 1
ATOM 672 O O . GLY A 1 88 ? 11.854 -5.200 -1.188 1.00 89.88 88 GLY A O 1
ATOM 673 N N . SER A 1 89 ? 10.196 -6.374 -2.142 1.00 90.62 89 SER A N 1
ATOM 674 C CA . SER A 1 89 ? 11.046 -6.992 -3.163 1.00 90.62 89 SER A CA 1
ATOM 675 C C . SER A 1 89 ? 11.681 -5.953 -4.099 1.00 90.62 89 SER A C 1
ATOM 677 O O . SER A 1 89 ? 12.871 -6.052 -4.391 1.00 90.62 89 SER A O 1
ATOM 679 N N . ILE A 1 90 ? 10.944 -4.901 -4.485 1.00 89.19 90 ILE A N 1
ATOM 680 C CA . ILE A 1 90 ? 11.460 -3.775 -5.286 1.00 89.19 90 ILE A CA 1
ATOM 681 C C . ILE A 1 90 ? 12.587 -3.049 -4.545 1.00 89.19 90 ILE A C 1
ATOM 683 O O . ILE A 1 90 ? 13.615 -2.727 -5.151 1.00 89.19 90 ILE A O 1
ATOM 687 N N . VAL A 1 91 ? 12.417 -2.809 -3.241 1.00 92.38 91 VAL A N 1
ATOM 688 C CA . VAL A 1 91 ? 13.434 -2.158 -2.402 1.00 92.38 91 VAL A CA 1
ATOM 689 C C . VAL A 1 91 ? 14.682 -3.024 -2.305 1.00 92.38 91 VAL A C 1
ATOM 691 O O . VAL A 1 91 ? 15.772 -2.549 -2.611 1.00 92.38 91 VAL A O 1
ATOM 694 N N . VAL A 1 92 ? 14.525 -4.297 -1.934 1.00 92.88 92 VAL A N 1
ATOM 695 C CA . VAL A 1 92 ? 15.643 -5.240 -1.789 1.00 92.88 92 VAL A CA 1
ATOM 696 C C . VAL A 1 92 ? 16.384 -5.411 -3.113 1.00 92.88 92 VAL A C 1
ATOM 698 O O . VAL A 1 92 ? 17.612 -5.393 -3.130 1.00 92.88 92 VAL A O 1
ATOM 701 N N . HIS A 1 93 ? 15.663 -5.506 -4.231 1.00 91.38 93 HIS A N 1
ATOM 702 C CA . HIS A 1 93 ? 16.259 -5.632 -5.556 1.00 91.38 93 HIS A CA 1
ATOM 703 C C . HIS A 1 93 ? 17.086 -4.398 -5.941 1.00 91.38 93 HIS A C 1
ATOM 705 O O . HIS A 1 93 ? 18.240 -4.532 -6.346 1.00 91.38 93 HIS A O 1
ATOM 711 N N . ASN A 1 94 ? 16.533 -3.189 -5.792 1.00 89.25 94 ASN A N 1
ATOM 712 C CA . ASN A 1 94 ? 17.262 -1.960 -6.123 1.00 89.25 94 ASN A CA 1
ATOM 713 C C . ASN A 1 94 ? 18.434 -1.719 -5.165 1.00 89.25 94 ASN A C 1
ATOM 715 O O . ASN A 1 94 ? 19.500 -1.305 -5.609 1.00 89.25 94 ASN A O 1
ATOM 719 N N . PHE A 1 95 ? 18.273 -2.030 -3.879 1.00 90.38 95 PHE A N 1
ATOM 720 C CA . PHE A 1 95 ? 19.360 -1.945 -2.909 1.00 90.38 95 PHE A CA 1
ATOM 721 C C . PHE A 1 95 ? 20.488 -2.932 -3.236 1.00 90.38 95 PHE A C 1
ATOM 723 O O . PHE A 1 95 ? 21.653 -2.546 -3.267 1.00 90.38 95 PHE A O 1
ATOM 730 N N . GLY A 1 96 ? 20.148 -4.180 -3.574 1.00 90.12 96 GLY A N 1
ATOM 731 C CA . GLY A 1 96 ? 21.112 -5.186 -4.020 1.00 90.12 96 GLY A CA 1
ATOM 732 C C . GLY A 1 96 ? 21.891 -4.739 -5.257 1.00 90.12 96 GLY A C 1
ATOM 733 O O . GLY A 1 96 ? 23.110 -4.883 -5.289 1.00 90.12 96 GLY A O 1
ATOM 734 N N . ARG A 1 97 ? 21.215 -4.109 -6.229 1.00 89.50 97 ARG A N 1
ATOM 735 C CA . ARG A 1 97 ? 21.865 -3.533 -7.417 1.00 89.50 97 ARG A CA 1
ATOM 736 C C . ARG A 1 97 ? 22.838 -2.406 -7.074 1.00 89.50 97 ARG A C 1
ATOM 738 O O . ARG A 1 97 ? 23.909 -2.363 -7.665 1.00 89.50 97 ARG A O 1
ATOM 745 N N . ILE A 1 98 ? 22.505 -1.532 -6.120 1.00 89.38 98 ILE A N 1
ATOM 746 C CA . ILE A 1 98 ? 23.417 -0.468 -5.656 1.00 89.38 98 ILE A CA 1
ATOM 747 C C . ILE A 1 98 ? 24.678 -1.082 -5.043 1.00 89.38 98 ILE A C 1
ATOM 749 O O . ILE A 1 98 ? 25.789 -0.693 -5.394 1.00 89.38 98 ILE A O 1
ATOM 753 N N . VAL A 1 99 ? 24.507 -2.063 -4.153 1.00 91.31 99 VAL A N 1
ATOM 754 C CA . VAL A 1 99 ? 25.627 -2.722 -3.465 1.00 91.31 99 VAL A CA 1
ATOM 755 C C . VAL A 1 99 ? 26.514 -3.494 -4.445 1.00 91.31 99 VAL A C 1
ATOM 757 O O . VAL A 1 99 ? 27.729 -3.514 -4.281 1.00 91.31 99 VAL A O 1
ATOM 760 N N . SER A 1 100 ? 25.936 -4.084 -5.495 1.00 90.44 100 SER A N 1
ATOM 761 C CA . SER A 1 100 ? 26.684 -4.798 -6.534 1.00 90.44 100 SER A CA 1
ATOM 762 C C . SER A 1 100 ? 27.286 -3.886 -7.616 1.00 90.44 100 SER A C 1
ATOM 764 O O . SER A 1 100 ? 27.766 -4.397 -8.625 1.00 90.44 100 SER A O 1
ATOM 766 N N . GLY A 1 101 ? 27.216 -2.557 -7.469 1.00 87.31 101 GLY A N 1
ATOM 767 C CA . GLY A 1 101 ? 27.729 -1.595 -8.455 1.00 87.31 101 GLY A CA 1
ATOM 768 C C . GLY A 1 101 ? 26.922 -1.509 -9.759 1.00 87.31 101 GLY A C 1
ATOM 769 O O . GLY A 1 101 ? 27.406 -0.970 -10.752 1.00 87.31 101 GLY A O 1
ATOM 770 N N . GLY A 1 102 ? 25.702 -2.049 -9.785 1.00 84.19 102 GLY A N 1
ATOM 771 C CA . GLY A 1 102 ? 24.786 -1.961 -10.919 1.00 84.19 102 GLY A CA 1
ATOM 772 C C . GLY A 1 102 ? 23.972 -0.664 -10.927 1.00 84.19 102 GLY A C 1
ATOM 773 O O . GLY A 1 102 ? 23.833 0.027 -9.920 1.00 84.19 102 GLY A O 1
ATOM 774 N N . SER A 1 103 ? 23.361 -0.343 -12.070 1.00 82.69 103 SER A N 1
ATOM 775 C CA . SER A 1 103 ? 22.423 0.780 -12.164 1.00 82.69 103 SER A CA 1
ATOM 776 C C . SER A 1 103 ? 21.132 0.465 -11.404 1.00 82.69 103 SER A C 1
ATOM 778 O O . SER A 1 103 ? 20.487 -0.545 -11.677 1.00 82.69 103 SER A O 1
ATOM 780 N N . ALA A 1 104 ? 20.738 1.312 -10.457 1.00 82.75 104 ALA A N 1
ATOM 781 C CA . ALA A 1 104 ? 19.452 1.226 -9.765 1.00 82.75 104 ALA A CA 1
ATOM 782 C C . ALA A 1 104 ? 18.582 2.432 -10.122 1.00 82.75 104 ALA A C 1
ATOM 784 O O . ALA A 1 104 ? 19.110 3.491 -10.455 1.00 82.75 104 ALA A O 1
ATOM 785 N N . SER A 1 105 ? 17.257 2.282 -10.041 1.00 87.19 105 SER A N 1
ATOM 786 C CA . SER A 1 105 ? 16.333 3.406 -10.217 1.00 87.19 105 SER A CA 1
ATOM 787 C C . SER A 1 105 ? 16.090 4.073 -8.859 1.00 87.19 105 SER A C 1
ATOM 789 O O . SER A 1 105 ? 15.410 3.480 -8.013 1.00 87.19 105 SER A O 1
ATOM 791 N N . PRO A 1 106 ? 16.599 5.300 -8.615 1.00 84.44 106 PRO A N 1
ATOM 792 C CA . PRO A 1 106 ? 16.401 5.984 -7.335 1.00 84.44 106 PRO A CA 1
ATOM 793 C C . PRO A 1 106 ? 14.916 6.225 -7.054 1.00 84.44 106 PRO A C 1
ATOM 795 O O . PRO A 1 106 ? 14.462 6.112 -5.920 1.00 84.44 106 PRO A O 1
ATOM 798 N N . VAL A 1 107 ? 14.144 6.487 -8.112 1.00 85.12 107 VAL A N 1
ATOM 799 C CA . VAL A 1 107 ? 12.697 6.699 -8.044 1.00 85.12 107 VAL A CA 1
ATOM 800 C C . VAL A 1 107 ? 11.984 5.426 -7.584 1.00 85.12 107 VAL A C 1
ATOM 802 O O . VAL A 1 107 ? 11.188 5.490 -6.651 1.00 85.12 107 VAL A O 1
ATOM 805 N N . ALA A 1 108 ? 12.318 4.265 -8.160 1.00 84.44 108 ALA A N 1
ATOM 806 C CA . ALA A 1 108 ? 11.718 2.991 -7.755 1.00 84.44 108 ALA A CA 1
ATOM 807 C C . ALA A 1 108 ? 12.084 2.611 -6.310 1.00 84.44 108 ALA A C 1
ATOM 809 O O . ALA A 1 108 ? 11.254 2.065 -5.586 1.00 84.44 108 ALA A O 1
ATOM 810 N N . LEU A 1 109 ? 13.304 2.934 -5.866 1.00 87.06 109 LEU A N 1
ATOM 811 C CA . LEU A 1 109 ? 13.753 2.694 -4.494 1.00 87.06 109 LEU A CA 1
ATOM 812 C C . LEU A 1 109 ? 13.006 3.574 -3.476 1.00 87.06 109 LEU A C 1
ATOM 814 O O . LEU A 1 109 ? 12.520 3.074 -2.459 1.00 87.06 109 LEU A O 1
ATOM 818 N N . VAL A 1 110 ? 12.884 4.878 -3.746 1.00 88.75 110 VAL A N 1
ATOM 819 C CA . VAL A 1 110 ? 12.145 5.814 -2.881 1.00 88.75 110 VAL A CA 1
ATOM 820 C C . VAL A 1 110 ? 10.659 5.457 -2.849 1.00 88.75 110 VAL A C 1
ATOM 822 O O . VAL A 1 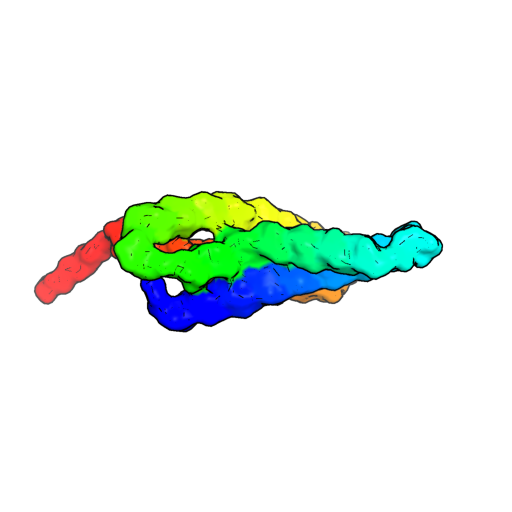110 ? 10.071 5.362 -1.777 1.00 88.75 110 VAL A O 1
ATOM 825 N N . GLN A 1 111 ? 10.047 5.179 -3.998 1.00 87.25 111 GLN A N 1
ATOM 826 C CA . GLN A 1 111 ? 8.635 4.795 -4.055 1.00 87.25 111 GLN A CA 1
ATOM 827 C C . GLN A 1 111 ? 8.388 3.458 -3.351 1.00 87.25 111 GLN A C 1
ATOM 829 O O . GLN A 1 111 ? 7.505 3.362 -2.499 1.00 87.25 111 GLN A O 1
ATOM 834 N N . GLY A 1 112 ? 9.208 2.443 -3.641 1.00 88.25 112 GLY A N 1
ATOM 835 C CA . GLY A 1 112 ? 9.114 1.134 -3.003 1.00 88.25 112 GLY A CA 1
ATOM 836 C C . GLY A 1 112 ? 9.269 1.218 -1.485 1.00 88.25 112 GLY A C 1
ATOM 837 O O . GLY A 1 112 ? 8.504 0.585 -0.759 1.00 88.25 112 GLY A O 1
ATOM 838 N N . SER A 1 113 ? 10.200 2.035 -0.983 1.00 90.62 113 SER A N 1
ATOM 839 C CA . SER A 1 113 ? 10.413 2.198 0.461 1.00 90.62 113 SER A CA 1
ATOM 840 C C . SER A 1 113 ? 9.249 2.907 1.149 1.00 90.62 113 SER A C 1
ATOM 842 O O . SER A 1 113 ? 8.783 2.420 2.180 1.00 90.62 113 SER A O 1
ATOM 844 N N . VAL A 1 114 ? 8.711 3.981 0.561 1.00 91.31 114 VAL A N 1
ATOM 845 C CA . VAL A 1 114 ? 7.526 4.680 1.087 1.00 91.31 114 VAL A CA 1
ATOM 846 C C . VAL A 1 114 ? 6.318 3.743 1.143 1.00 91.31 114 VAL A C 1
ATOM 848 O O . VAL A 1 114 ? 5.659 3.651 2.177 1.00 91.31 114 VAL A O 1
ATOM 851 N N . LEU A 1 115 ? 6.051 2.991 0.074 1.00 90.69 115 LEU A N 1
ATOM 852 C CA . LEU A 1 115 ? 4.914 2.068 0.013 1.00 90.69 115 LEU A CA 1
ATOM 853 C C . LEU A 1 115 ? 5.074 0.897 0.982 1.00 90.69 115 LEU A C 1
ATOM 855 O O . LEU A 1 115 ? 4.122 0.540 1.678 1.00 90.69 115 LEU A O 1
ATOM 859 N N . THR A 1 116 ? 6.283 0.343 1.088 1.00 92.12 116 THR A N 1
ATOM 860 C CA . THR A 1 116 ? 6.602 -0.696 2.075 1.00 92.12 116 THR A CA 1
ATOM 861 C C . THR A 1 116 ? 6.386 -0.169 3.493 1.00 92.12 116 THR A C 1
ATOM 863 O O . THR A 1 116 ? 5.733 -0.831 4.298 1.00 92.12 116 THR A O 1
ATOM 866 N N . ALA A 1 117 ? 6.846 1.049 3.797 1.00 91.88 117 ALA A N 1
ATOM 867 C CA . ALA A 1 117 ? 6.624 1.685 5.092 1.00 91.88 117 ALA A CA 1
ATOM 868 C C . ALA A 1 117 ? 5.128 1.899 5.379 1.00 91.88 117 ALA A C 1
ATOM 870 O O . ALA A 1 117 ? 4.670 1.563 6.470 1.00 91.88 117 ALA A O 1
ATOM 871 N N . CYS A 1 118 ? 4.339 2.369 4.406 1.00 90.88 118 CYS A N 1
ATOM 872 C CA . CYS A 1 118 ? 2.883 2.492 4.541 1.00 90.88 118 CYS A CA 1
ATOM 873 C C . CYS A 1 118 ? 2.217 1.147 4.867 1.00 90.88 118 CYS A C 1
ATOM 875 O O . CYS A 1 118 ? 1.351 1.081 5.748 1.00 90.88 118 CYS A O 1
ATOM 877 N N . CYS A 1 119 ? 2.632 0.068 4.197 1.00 90.88 119 CYS A N 1
ATOM 878 C CA . CYS A 1 119 ? 2.113 -1.273 4.452 1.00 90.88 119 CYS A CA 1
ATOM 879 C C . CYS A 1 119 ? 2.482 -1.766 5.858 1.00 90.88 119 CYS A C 1
ATOM 881 O O . CYS A 1 119 ? 1.610 -2.237 6.587 1.00 90.88 119 CYS A O 1
ATOM 883 N N . LEU A 1 120 ? 3.739 -1.588 6.280 1.00 92.50 120 LEU A N 1
ATOM 884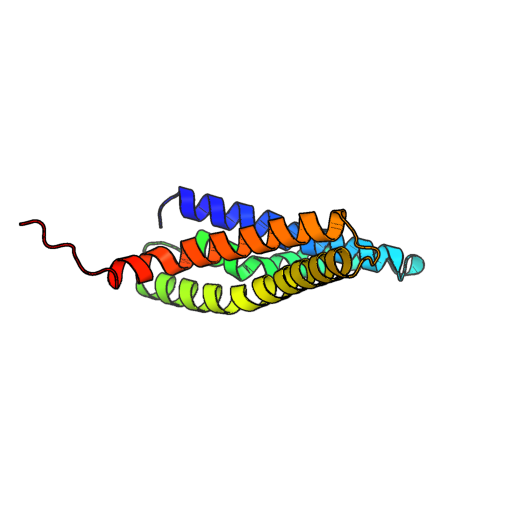 C CA . LEU A 1 120 ? 4.217 -1.979 7.611 1.00 92.50 120 LEU A CA 1
ATOM 885 C C . LEU A 1 120 ? 3.539 -1.188 8.735 1.00 92.50 120 LEU A C 1
ATOM 887 O O . LEU A 1 120 ? 3.114 -1.773 9.730 1.00 92.50 120 LEU A O 1
ATOM 891 N N . VAL A 1 121 ? 3.381 0.129 8.574 1.00 91.75 121 VAL A N 1
ATOM 892 C CA . VAL A 1 121 ? 2.652 0.975 9.531 1.00 91.75 121 VAL A CA 1
ATOM 893 C C . VAL A 1 121 ? 1.193 0.534 9.626 1.00 91.75 121 VAL A C 1
ATOM 895 O O . VAL A 1 121 ? 0.654 0.426 10.726 1.00 91.75 121 VAL A O 1
ATOM 898 N N . SER A 1 122 ? 0.555 0.223 8.498 1.00 89.25 122 SER A N 1
ATOM 899 C CA . SER A 1 122 ? -0.834 -0.247 8.471 1.00 89.25 122 SER A CA 1
ATOM 900 C C . SER A 1 122 ? -0.988 -1.621 9.124 1.00 89.25 122 SER A C 1
ATOM 902 O O . SER A 1 122 ? -1.873 -1.801 9.960 1.00 89.25 122 SER A O 1
ATOM 904 N N . LEU A 1 123 ? -0.085 -2.563 8.833 1.00 91.25 123 LEU A N 1
ATOM 905 C CA . LEU A 1 123 ? 0.010 -3.858 9.512 1.00 91.25 123 LEU A CA 1
ATOM 906 C C . LEU A 1 123 ? 0.155 -3.680 11.022 1.00 91.25 123 LEU A C 1
ATOM 908 O O . LEU A 1 123 ? -0.592 -4.281 11.795 1.00 91.25 123 LEU A O 1
ATOM 912 N N . PHE A 1 124 ? 1.062 -2.802 11.450 1.00 90.44 124 PHE A N 1
ATOM 913 C CA . PHE A 1 124 ? 1.257 -2.498 12.860 1.00 90.44 124 PHE A CA 1
ATOM 914 C C . PHE A 1 124 ? -0.015 -1.922 13.491 1.00 90.44 124 PHE A C 1
ATOM 916 O O . PHE A 1 124 ? -0.457 -2.409 14.527 1.00 90.44 124 PHE A O 1
ATOM 923 N N . VAL A 1 125 ? -0.669 -0.947 12.854 1.00 89.06 125 VAL A N 1
ATOM 924 C CA . VAL A 1 125 ? -1.937 -0.370 13.332 1.00 89.06 125 VAL A CA 1
ATOM 925 C C . VAL A 1 125 ? -3.033 -1.435 13.443 1.00 89.06 125 VAL A C 1
ATOM 927 O O . VAL A 1 125 ? -3.808 -1.417 14.407 1.00 89.06 125 VAL A O 1
ATOM 930 N N . LEU A 1 126 ? -3.096 -2.381 12.502 1.00 88.38 126 LEU A N 1
ATOM 931 C CA . LEU A 1 126 ? -4.067 -3.474 12.502 1.00 88.38 126 LEU A CA 1
ATOM 932 C C . LEU A 1 126 ? -3.783 -4.524 13.579 1.00 88.38 126 LEU A C 1
ATOM 934 O O . LEU A 1 126 ? -4.742 -4.983 14.199 1.00 88.38 126 LEU A O 1
ATOM 938 N N . LEU A 1 127 ? -2.521 -4.827 13.875 1.00 88.69 127 LEU A N 1
ATOM 939 C CA . LEU A 1 127 ? -2.121 -5.837 14.862 1.00 88.69 127 LEU A CA 1
ATOM 940 C C . LEU A 1 127 ? -1.907 -5.279 16.279 1.00 88.69 127 LEU A C 1
ATOM 942 O O . LEU A 1 127 ? -1.930 -6.041 17.243 1.00 88.69 127 LEU A O 1
ATOM 946 N N . LEU A 1 128 ? -1.758 -3.960 16.443 1.00 86.75 128 LEU A N 1
ATOM 947 C CA . LEU A 1 128 ? -1.442 -3.312 17.724 1.00 86.75 128 LEU A CA 1
ATOM 948 C C . LEU A 1 128 ? -2.354 -3.744 18.892 1.00 86.75 128 LEU A C 1
ATOM 950 O O . LEU A 1 128 ? -1.840 -3.973 19.986 1.00 86.75 128 LEU A O 1
ATOM 954 N N . PRO A 1 129 ? -3.684 -3.877 18.731 1.00 82.25 129 PRO A N 1
ATOM 955 C CA . PRO A 1 129 ? -4.551 -4.319 19.820 1.00 82.25 129 PRO A CA 1
ATOM 956 C C . PRO A 1 129 ? -4.353 -5.778 20.205 1.00 82.25 129 PRO A C 1
ATOM 958 O O . PRO A 1 129 ? -4.489 -6.088 21.382 1.00 82.25 129 PRO A O 1
ATOM 961 N N . GLU A 1 130 ? -3.995 -6.645 19.257 1.00 82.44 130 GLU A N 1
ATOM 962 C CA . GLU A 1 130 ? -3.656 -8.037 19.561 1.00 82.44 130 GLU A CA 1
ATOM 963 C C . GLU A 1 130 ? -2.333 -8.080 20.333 1.00 82.44 130 GLU A C 1
ATOM 965 O O . GLU A 1 130 ? -2.269 -8.656 21.414 1.00 82.44 130 GLU A O 1
ATOM 970 N N . LEU A 1 131 ? -1.312 -7.341 19.882 1.00 80.56 131 LEU A N 1
ATOM 971 C CA . LEU A 1 131 ? -0.031 -7.226 20.595 1.00 80.56 131 LEU A CA 1
ATOM 972 C C . LEU A 1 131 ? -0.203 -6.709 22.032 1.00 80.56 131 LEU A C 1
ATOM 974 O O . LEU A 1 131 ? 0.447 -7.197 22.953 1.00 80.56 131 LEU A O 1
ATOM 978 N N . ARG A 1 132 ? -1.115 -5.753 22.252 1.00 82.19 132 ARG A N 1
ATOM 979 C CA . ARG A 1 132 ? -1.442 -5.244 23.595 1.00 82.19 132 ARG A CA 1
ATOM 980 C C . ARG A 1 132 ? -2.153 -6.266 24.482 1.00 82.19 132 ARG A C 1
ATOM 982 O O . ARG A 1 132 ? -2.016 -6.167 25.696 1.00 82.19 132 ARG A O 1
ATOM 989 N N . ARG A 1 133 ? -2.909 -7.210 23.913 1.00 77.38 133 ARG A N 1
ATOM 990 C CA . ARG A 1 133 ? -3.542 -8.304 24.671 1.00 77.38 133 ARG A CA 1
ATOM 991 C C . ARG A 1 133 ? -2.519 -9.347 25.122 1.00 77.38 133 ARG A C 1
ATOM 993 O O . ARG A 1 133 ? -2.673 -9.892 26.208 1.00 77.38 133 ARG A O 1
ATOM 1000 N N . TYR A 1 134 ? -1.482 -9.585 24.318 1.00 72.75 134 TYR A N 1
ATOM 1001 C CA . TYR A 1 134 ? -0.401 -10.525 24.634 1.00 72.75 134 TYR A CA 1
ATOM 1002 C C . TYR A 1 134 ? 0.739 -9.920 25.466 1.00 72.75 134 TYR A C 1
ATOM 1004 O O . TYR A 1 134 ? 1.523 -10.665 26.049 1.00 72.75 134 TYR A O 1
ATOM 1012 N N . ALA A 1 135 ? 0.851 -8.591 25.549 1.00 71.94 135 ALA A N 1
ATOM 1013 C CA . ALA A 1 135 ? 1.848 -7.950 26.398 1.00 71.94 135 ALA A CA 1
ATOM 1014 C C . ALA A 1 135 ? 1.574 -8.292 27.879 1.00 71.94 135 ALA A C 1
ATOM 1016 O O . ALA A 1 135 ? 0.482 -7.990 28.373 1.00 71.94 135 ALA A O 1
ATOM 1017 N N . PRO A 1 136 ? 2.533 -8.896 28.610 1.00 58.66 136 PRO A N 1
ATOM 1018 C CA . PRO A 1 136 ? 2.343 -9.200 30.020 1.00 58.66 136 PRO A CA 1
ATOM 1019 C C . PRO A 1 136 ? 2.038 -7.897 30.756 1.00 58.66 136 PRO A C 1
ATOM 1021 O O . PRO A 1 136 ? 2.765 -6.907 30.615 1.00 58.66 136 PRO A O 1
ATOM 1024 N N . ARG A 1 137 ? 0.948 -7.881 31.535 1.00 57.88 137 ARG A N 1
ATOM 1025 C CA . ARG A 1 137 ? 0.693 -6.797 32.487 1.00 57.88 137 ARG A CA 1
ATOM 1026 C C . ARG A 1 137 ? 1.945 -6.689 33.345 1.00 57.88 137 ARG A C 1
ATOM 1028 O O . ARG A 1 137 ? 2.200 -7.577 34.150 1.00 57.88 137 ARG A O 1
ATOM 1035 N N . LYS A 1 138 ? 2.725 -5.617 33.173 1.00 54.78 138 LYS A N 1
ATOM 1036 C CA . LYS A 1 138 ? 3.702 -5.216 34.182 1.00 54.78 138 LYS A CA 1
ATOM 1037 C C . LYS A 1 138 ? 2.897 -4.980 35.455 1.00 54.78 138 LYS A C 1
ATOM 1039 O O . LYS A 1 138 ? 2.249 -3.945 35.593 1.00 54.78 138 LYS A O 1
ATOM 1044 N N . THR A 1 139 ? 2.872 -5.981 36.326 1.00 50.09 139 THR A N 1
ATOM 1045 C CA . THR A 1 139 ? 2.482 -5.851 37.722 1.00 50.09 139 THR A CA 1
ATOM 1046 C C . THR A 1 139 ? 3.395 -4.779 38.293 1.00 50.09 139 THR A C 1
ATOM 1048 O O . THR A 1 139 ? 4.590 -5.010 38.477 1.00 50.09 139 THR A O 1
ATOM 1051 N N . LYS A 1 140 ? 2.869 -3.561 38.441 1.00 47.94 140 LYS A N 1
ATOM 1052 C CA . LYS A 1 140 ? 3.521 -2.569 39.289 1.00 47.94 140 LYS A CA 1
ATOM 1053 C C . LYS A 1 140 ? 3.495 -3.136 40.718 1.00 47.94 140 LYS A C 1
ATOM 1055 O O . LYS A 1 140 ? 2.419 -3.597 41.106 1.00 47.94 140 LYS A O 1
ATOM 1060 N N . PRO A 1 141 ? 4.636 -3.167 41.429 1.00 56.31 141 PRO A N 1
ATOM 1061 C CA . PRO A 1 141 ? 4.640 -3.404 42.867 1.00 56.31 141 PRO A CA 1
ATOM 1062 C C . PRO A 1 141 ? 3.881 -2.291 43.597 1.00 56.31 141 PRO A C 1
ATOM 1064 O O . PRO A 1 141 ? 3.808 -1.164 43.044 1.00 56.31 141 PRO A O 1
#